Protein AF-A0A971VVJ3-F1 (afdb_monomer)

Radius of gyration: 17.31 Å; Cα contacts (8 Å, |Δi|>4): 22; chains: 1; bounding box: 38×30×46 Å

Foldseek 3Di:
DPPPPDPDDLVRLVVLLVVLVVVLVVVPDDPVVNVVSVVVNVVSVVVNVVVVVVVVVVVVCVVVVNPPPPPDD

Solvent-accessible surface area (backbone atoms only — not comparable to full-atom values): 4485 Å² total; per-residue (Å²): 131,85,76,78,76,77,78,76,50,70,70,58,50,50,54,51,45,53,51,50,48,53,57,60,69,67,68,79,64,52,73,74,55,48,52,52,49,49,54,51,42,54,55,48,52,52,51,53,50,51,53,52,52,52,54,51,50,54,51,49,32,61,73,71,67,54,77,76,78,77,77,89,125

Mean predicted aligned error: 7.81 Å

Structure (mmCIF, N/CA/C/O backbone):
data_AF-A0A971VVJ3-F1
#
_entry.id   AF-A0A971VVJ3-F1
#
loop_
_atom_site.group_PDB
_atom_site.id
_atom_site.type_symbol
_atom_site.label_atom_id
_atom_site.label_alt_id
_atom_site.label_comp_id
_atom_site.label_asym_id
_atom_site.label_ent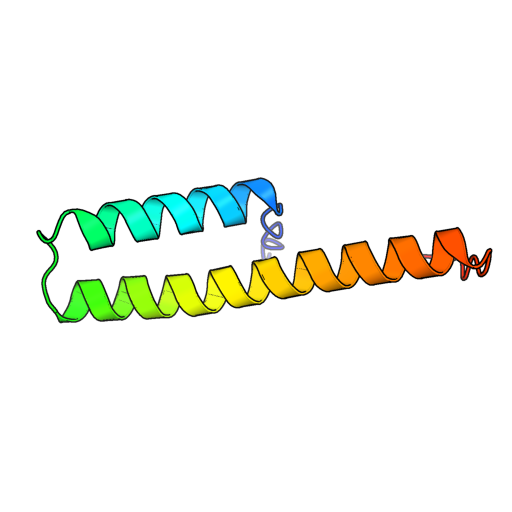ity_id
_atom_site.label_seq_id
_atom_site.pdbx_PDB_ins_code
_atom_site.Cartn_x
_atom_site.Cartn_y
_atom_site.Cartn_z
_atom_site.occupancy
_atom_site.B_iso_or_equiv
_atom_site.auth_seq_id
_atom_site.auth_comp_id
_atom_site.auth_asym_id
_atom_site.auth_atom_id
_atom_site.pdbx_PDB_model_num
ATOM 1 N N . MET A 1 1 ? 12.346 -25.288 7.508 1.00 36.47 1 MET A N 1
ATOM 2 C CA . MET A 1 1 ? 12.203 -24.743 6.142 1.00 36.47 1 MET A CA 1
ATOM 3 C C . MET A 1 1 ? 11.555 -23.374 6.271 1.00 36.47 1 MET A C 1
ATOM 5 O O . MET A 1 1 ? 10.426 -23.312 6.739 1.00 36.47 1 MET A O 1
ATOM 9 N N . L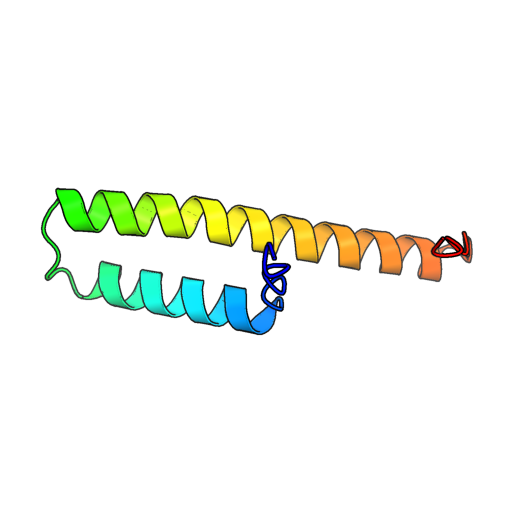YS A 1 2 ? 12.276 -22.280 5.991 1.00 42.44 2 LYS A N 1
ATOM 10 C CA . LYS A 1 2 ? 11.654 -20.950 5.926 1.00 42.44 2 LYS A CA 1
ATOM 11 C C . LYS A 1 2 ? 10.833 -20.930 4.637 1.00 42.44 2 LYS A C 1
ATOM 13 O O . LYS A 1 2 ? 11.425 -21.048 3.570 1.00 42.44 2 LYS A O 1
ATOM 18 N N . LYS A 1 3 ? 9.499 -20.878 4.731 1.00 43.84 3 LYS A N 1
ATOM 19 C CA . LYS A 1 3 ? 8.665 -20.544 3.569 1.00 43.84 3 LYS A CA 1
ATOM 20 C C . LYS A 1 3 ? 9.189 -19.208 3.050 1.00 43.84 3 LYS A C 1
ATOM 22 O O . LYS A 1 3 ? 9.220 -18.251 3.822 1.00 43.84 3 LYS A O 1
ATOM 27 N N . ALA A 1 4 ? 9.649 -19.164 1.804 1.00 46.88 4 ALA A N 1
ATOM 28 C CA . ALA A 1 4 ? 9.744 -17.897 1.103 1.00 46.88 4 ALA A CA 1
ATOM 29 C C . ALA A 1 4 ? 8.330 -17.305 1.162 1.00 46.88 4 ALA A C 1
ATOM 31 O O . ALA A 1 4 ? 7.384 -17.942 0.701 1.00 46.88 4 ALA A O 1
ATOM 32 N N . GLN A 1 5 ? 8.157 -16.197 1.882 1.00 53.16 5 GLN A N 1
ATOM 33 C CA . GLN A 1 5 ? 6.935 -15.415 1.765 1.00 53.16 5 GLN A CA 1
ATOM 34 C C . GLN A 1 5 ? 6.871 -15.009 0.299 1.00 53.16 5 GLN A C 1
ATOM 36 O O . GLN A 1 5 ? 7.748 -14.280 -0.157 1.00 53.16 5 GLN A O 1
ATOM 41 N N . GLU A 1 6 ? 5.908 -15.549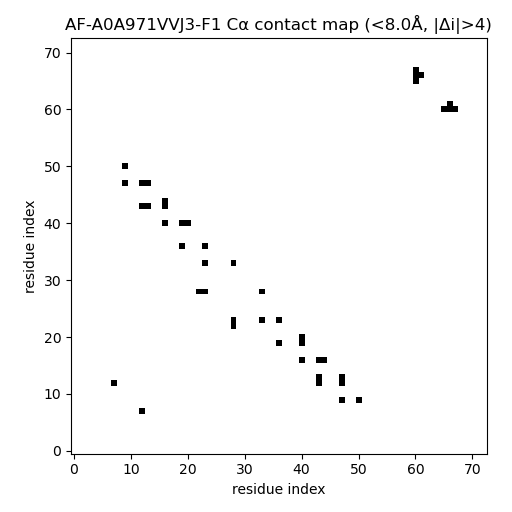 -0.443 1.00 65.06 6 GLU A N 1
ATOM 42 C CA . GLU A 1 6 ? 5.584 -15.024 -1.763 1.00 65.06 6 GLU A CA 1
ATOM 43 C C . GLU A 1 6 ? 5.272 -13.538 -1.576 1.00 65.06 6 GLU A C 1
ATOM 45 O O . GLU A 1 6 ? 4.412 -13.172 -0.769 1.00 65.06 6 GLU A O 1
ATOM 50 N N . GLU A 1 7 ? 6.053 -12.675 -2.228 1.00 79.06 7 GLU A N 1
ATOM 51 C CA . GLU A 1 7 ? 5.771 -11.247 -2.226 1.00 79.06 7 GLU A CA 1
ATOM 52 C C . GLU A 1 7 ? 4.411 -11.031 -2.895 1.00 79.06 7 GLU A C 1
ATOM 54 O O . GLU A 1 7 ? 4.172 -11.501 -4.008 1.00 79.06 7 GLU A O 1
ATOM 59 N N . LEU A 1 8 ? 3.515 -10.331 -2.198 1.00 89.06 8 LEU A N 1
ATOM 60 C CA . LEU A 1 8 ? 2.201 -9.984 -2.729 1.00 89.06 8 LEU A CA 1
ATOM 61 C C . LEU A 1 8 ? 2.346 -9.167 -4.014 1.00 89.06 8 LEU A C 1
ATOM 63 O O . LEU A 1 8 ? 3.174 -8.250 -4.099 1.00 89.06 8 LEU A O 1
ATOM 67 N N . ARG A 1 9 ? 1.488 -9.453 -4.993 1.00 95.56 9 ARG A N 1
ATOM 68 C CA . ARG A 1 9 ? 1.413 -8.691 -6.241 1.00 95.56 9 ARG A CA 1
ATOM 69 C C . ARG A 1 9 ? 0.903 -7.276 -5.972 1.00 95.56 9 ARG A C 1
ATOM 71 O O . ARG A 1 9 ? 0.211 -7.029 -4.986 1.00 95.56 9 ARG A O 1
ATOM 78 N N . PHE A 1 10 ? 1.189 -6.357 -6.896 1.00 96.81 10 PHE A N 1
ATOM 79 C CA . PHE A 1 10 ? 0.717 -4.969 -6.824 1.00 96.81 10 PHE A CA 1
ATOM 80 C C . PHE A 1 10 ? -0.795 -4.878 -6.561 1.00 96.81 10 PHE A C 1
ATOM 82 O O . 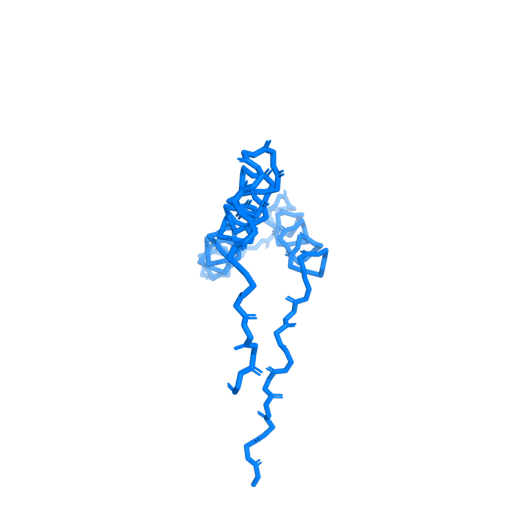PHE A 1 10 ? -1.207 -4.231 -5.605 1.00 96.81 10 PHE A O 1
ATOM 89 N N . GLU A 1 11 ? -1.606 -5.596 -7.345 1.00 97.38 11 GLU A N 1
ATOM 90 C CA . GLU A 1 11 ? -3.073 -5.563 -7.223 1.00 97.38 11 GLU A CA 1
ATOM 91 C C . GLU A 1 11 ? -3.570 -6.086 -5.869 1.00 97.38 11 GLU A C 1
ATOM 93 O O . GLU A 1 11 ? -4.529 -5.567 -5.307 1.00 97.38 11 GLU A O 1
ATOM 98 N N . GLU A 1 12 ? -2.893 -7.089 -5.304 1.00 97.69 12 GLU A N 1
ATOM 99 C CA . GLU A 1 12 ? -3.234 -7.632 -3.985 1.00 97.69 12 GLU A CA 1
ATOM 100 C C . GLU A 1 12 ? -2.895 -6.625 -2.883 1.00 97.69 12 GLU A C 1
ATOM 102 O O . GLU A 1 12 ? -3.679 -6.421 -1.958 1.00 97.69 12 GLU A O 1
ATOM 107 N N . LYS A 1 13 ? -1.749 -5.944 -3.003 1.00 97.31 13 LYS A N 1
ATOM 108 C CA . LYS A 1 13 ? -1.365 -4.857 -2.094 1.00 97.31 13 LYS A CA 1
ATOM 109 C C . LYS A 1 13 ? -2.319 -3.669 -2.192 1.00 97.31 13 LYS A C 1
ATOM 111 O O . LYS A 1 13 ? -2.640 -3.074 -1.169 1.00 97.31 13 LYS A O 1
ATOM 116 N N . LEU A 1 14 ? -2.789 -3.334 -3.392 1.00 98.25 14 LEU A N 1
ATOM 117 C CA . LEU A 1 14 ? -3.745 -2.250 -3.596 1.00 9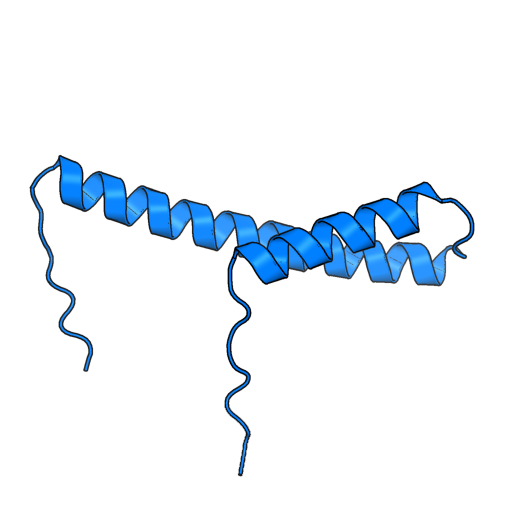8.25 14 LEU A CA 1
ATOM 118 C C . LEU A 1 14 ? -5.095 -2.580 -2.951 1.00 98.25 14 LEU A C 1
ATOM 120 O O . LEU A 1 14 ? -5.583 -1.789 -2.149 1.00 98.25 14 LEU A O 1
ATOM 124 N N . ALA A 1 15 ? -5.624 -3.781 -3.197 1.00 98.19 15 ALA A N 1
ATOM 125 C CA . ALA A 1 15 ? -6.877 -4.236 -2.597 1.00 98.19 15 ALA A CA 1
ATOM 126 C C . ALA A 1 15 ? -6.822 -4.251 -1.057 1.00 98.19 15 ALA A C 1
ATOM 128 O O . ALA A 1 15 ? -7.784 -3.880 -0.384 1.00 98.19 15 ALA A O 1
ATOM 129 N N . LEU A 1 16 ? -5.680 -4.640 -0.477 1.00 98.00 16 LEU A N 1
ATOM 130 C CA . LEU A 1 16 ? -5.474 -4.565 0.971 1.00 98.00 16 LEU A CA 1
ATOM 131 C C . LEU A 1 16 ? -5.509 -3.116 1.484 1.00 98.00 16 LEU A C 1
ATOM 133 O O . LEU A 1 16 ? -6.092 -2.863 2.537 1.00 98.00 16 LEU A O 1
ATOM 137 N N . LEU A 1 17 ? -4.919 -2.160 0.758 1.00 98.19 17 LEU A N 1
ATOM 138 C CA . LEU A 1 17 ? -4.906 -0.749 1.159 1.00 98.19 17 LEU A CA 1
ATOM 139 C C . LEU A 1 17 ? -6.308 -0.134 1.100 1.00 98.19 17 LEU A C 1
ATOM 141 O O . LEU A 1 17 ? -6.693 0.617 1.998 1.00 98.19 17 LEU A O 1
ATOM 145 N N . GLU A 1 18 ? -7.073 -0.472 0.065 1.00 98.12 18 GLU A N 1
ATOM 146 C CA . GLU A 1 18 ? -8.471 -0.064 -0.086 1.00 98.12 18 GLU A CA 1
ATOM 147 C C . GLU A 1 18 ? -9.321 -0.595 1.071 1.00 98.12 18 GLU A C 1
ATOM 149 O O . GLU A 1 18 ? -10.039 0.171 1.709 1.00 98.12 18 GLU A O 1
ATOM 154 N N . ASN A 1 19 ? -9.161 -1.873 1.426 1.00 97.81 19 ASN A N 1
ATOM 155 C CA . ASN A 1 19 ? -9.892 -2.460 2.543 1.00 97.81 19 ASN A CA 1
ATOM 156 C C . ASN A 1 19 ? -9.508 -1.851 3.904 1.00 97.81 19 ASN A C 1
ATOM 158 O O . ASN A 1 19 ? -10.376 -1.646 4.749 1.00 97.81 19 ASN A O 1
ATOM 162 N N . LEU A 1 20 ? -8.229 -1.524 4.124 1.00 97.12 20 LEU A N 1
ATOM 163 C CA . LEU A 1 20 ? -7.814 -0.784 5.321 1.00 97.12 20 LEU A CA 1
ATOM 164 C C . LEU A 1 20 ? -8.478 0.594 5.381 1.00 97.12 20 LEU A C 1
ATOM 166 O O . LEU A 1 20 ? -8.914 1.020 6.448 1.00 97.12 20 LEU A O 1
ATOM 170 N N . THR A 1 21 ? -8.565 1.283 4.243 1.00 96.50 21 THR A N 1
ATOM 171 C CA . THR A 1 21 ? -9.193 2.606 4.148 1.00 96.50 21 THR A CA 1
ATOM 172 C C . THR A 1 21 ? -10.681 2.523 4.473 1.00 96.50 21 THR A C 1
ATOM 174 O O . THR A 1 21 ? -11.149 3.268 5.330 1.00 96.50 21 THR A O 1
ATOM 177 N N . GLU A 1 22 ? -11.390 1.553 3.895 1.00 97.19 22 GLU A N 1
ATOM 178 C CA . GLU A 1 22 ? -12.806 1.291 4.176 1.00 97.19 22 GLU A CA 1
ATOM 179 C C . GLU A 1 22 ? -13.054 1.056 5.676 1.00 97.19 22 GLU A C 1
ATOM 181 O O . GLU A 1 22 ? -13.902 1.714 6.278 1.00 97.19 22 GLU A O 1
ATOM 186 N N . GLN A 1 23 ? -12.247 0.203 6.321 1.00 95.88 23 GLN A N 1
ATOM 187 C CA . GLN A 1 23 ? -12.350 -0.054 7.764 1.00 95.88 23 GLN A CA 1
ATOM 188 C C . GLN A 1 23 ? -12.122 1.207 8.615 1.00 95.88 23 GLN A C 1
ATOM 190 O O . GLN A 1 23 ? -12.796 1.403 9.630 1.00 95.88 23 GLN A O 1
ATOM 195 N N . MET A 1 24 ? -11.176 2.067 8.226 1.00 95.62 24 MET A N 1
ATOM 196 C CA . MET A 1 24 ? -10.914 3.328 8.928 1.00 95.62 24 MET A CA 1
ATOM 197 C C . ME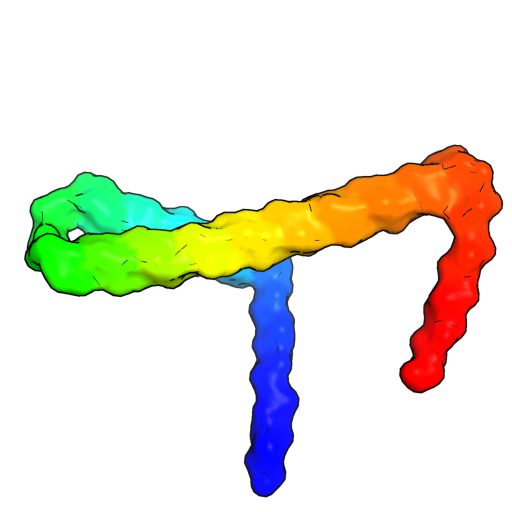T A 1 24 ? -12.063 4.333 8.748 1.00 95.62 24 MET A C 1
ATOM 199 O O . MET A 1 24 ? -12.413 5.036 9.698 1.00 95.62 24 MET A O 1
ATOM 203 N N . GLU A 1 25 ? -12.677 4.378 7.564 1.00 95.56 25 GLU A N 1
ATOM 204 C CA . GLU A 1 25 ? -13.787 5.280 7.233 1.00 95.56 25 GLU A CA 1
ATOM 205 C C . GLU A 1 25 ? -15.110 4.897 7.912 1.00 95.56 25 GLU A C 1
ATOM 207 O O . GLU A 1 25 ? -15.933 5.773 8.185 1.00 95.56 25 GLU A O 1
ATOM 212 N N . GLU A 1 26 ? -15.305 3.622 8.271 1.00 95.12 26 GLU A N 1
ATOM 213 C CA . GLU A 1 26 ? -16.479 3.184 9.039 1.00 95.12 26 GLU A CA 1
ATOM 214 C C . GLU A 1 26 ? -16.605 3.871 10.411 1.00 95.12 26 GLU A C 1
ATOM 216 O O . GLU A 1 26 ? -17.700 3.923 10.979 1.00 95.12 26 GLU A O 1
ATOM 221 N N . GLY A 1 27 ? -15.495 4.365 10.976 1.00 91.56 27 GLY A N 1
ATOM 222 C CA . GLY A 1 27 ? -15.483 5.134 12.225 1.00 91.56 27 GLY A CA 1
ATOM 223 C C . GLY A 1 27 ? -15.842 4.337 13.487 1.00 91.56 27 GLY A C 1
ATOM 224 O O . GLY A 1 27 ? -16.098 4.929 14.534 1.00 91.56 27 GLY A O 1
ATOM 225 N N . LYS A 1 28 ? -15.873 2.999 13.409 1.00 94.06 28 LYS A N 1
ATOM 226 C CA . LYS A 1 28 ? -16.209 2.099 14.533 1.00 94.06 28 LYS A CA 1
ATOM 227 C C . LYS A 1 28 ? -14.991 1.625 15.332 1.00 94.06 28 LYS A C 1
ATOM 229 O O . LYS A 1 28 ? -15.160 0.972 16.360 1.00 94.06 28 LYS A O 1
ATOM 234 N N . LEU A 1 29 ? -13.784 1.923 14.854 1.00 95.00 29 LEU A N 1
ATOM 235 C CA . LEU A 1 29 ? -12.532 1.447 15.437 1.00 95.00 29 LEU A CA 1
ATOM 236 C C . LEU A 1 29 ? -12.149 2.249 16.684 1.00 95.00 29 LEU A C 1
ATOM 238 O O . LEU A 1 29 ? -12.293 3.472 16.735 1.00 95.00 29 LEU A O 1
ATOM 242 N N . GLY A 1 30 ? -11.602 1.558 17.683 1.00 97.56 30 GLY A N 1
ATOM 243 C CA . GLY A 1 30 ? -10.942 2.213 18.811 1.00 97.56 30 GLY A CA 1
ATOM 244 C C . GLY A 1 30 ? -9.621 2.867 18.390 1.00 97.56 30 GLY A C 1
ATOM 245 O O . GLY A 1 30 ? -9.017 2.486 17.389 1.00 97.56 30 GLY A O 1
ATOM 246 N N . LEU A 1 31 ? -9.124 3.821 19.184 1.00 96.88 31 LEU A N 1
ATOM 247 C CA . LEU A 1 31 ? -7.900 4.574 18.868 1.00 96.88 31 LEU A CA 1
ATOM 248 C C . LEU A 1 31 ? -6.680 3.671 18.612 1.00 96.88 31 LEU A C 1
ATOM 250 O O . LEU A 1 31 ? -5.940 3.893 17.660 1.00 96.88 31 LEU A O 1
ATOM 254 N N . GLU A 1 32 ? -6.468 2.647 19.440 1.00 97.31 32 GLU A N 1
ATOM 255 C CA . GLU A 1 32 ? -5.332 1.727 19.275 1.00 97.31 32 GLU A CA 1
ATOM 256 C C . GLU A 1 32 ? -5.413 0.913 17.979 1.00 97.31 32 GLU A C 1
ATOM 258 O O . GLU A 1 32 ? -4.392 0.629 17.356 1.00 97.31 32 GLU A O 1
ATOM 263 N N . GLU A 1 33 ? -6.619 0.526 17.573 1.00 96.81 33 GLU A N 1
ATOM 264 C CA . GLU A 1 33 ? -6.847 -0.226 16.343 1.00 96.81 33 GLU A CA 1
ATOM 265 C C . GLU A 1 33 ? -6.670 0.670 15.118 1.00 96.81 33 GLU A C 1
ATOM 267 O O . GLU A 1 33 ? -5.955 0.299 14.190 1.00 96.81 33 GLU A O 1
ATOM 272 N N . LEU A 1 34 ? -7.200 1.895 15.175 1.00 97.19 34 LEU A N 1
ATOM 273 C CA . LEU A 1 34 ? -6.996 2.909 14.145 1.00 97.19 34 LEU A CA 1
ATOM 274 C C . LEU A 1 34 ? -5.504 3.189 13.913 1.00 97.19 34 LEU A C 1
ATOM 276 O O . LEU A 1 34 ? -5.059 3.233 12.770 1.00 97.19 34 LEU A O 1
ATOM 280 N N . LEU A 1 35 ? -4.712 3.321 14.984 1.00 97.62 35 LEU A N 1
ATOM 281 C CA . LEU A 1 35 ? -3.262 3.525 14.878 1.00 97.62 35 LEU A CA 1
ATOM 282 C C . LEU A 1 35 ? -2.553 2.340 14.205 1.00 97.62 35 LEU A C 1
ATOM 284 O O . LEU A 1 35 ? -1.657 2.553 13.390 1.00 97.62 35 LEU A O 1
ATOM 288 N N . LYS A 1 36 ? -2.974 1.102 14.495 1.00 97.44 36 LYS A N 1
ATOM 289 C CA . LYS A 1 36 ? -2.420 -0.100 13.852 1.00 97.44 36 LYS A CA 1
ATOM 290 C C . LYS A 1 36 ? -2.765 -0.173 12.367 1.00 97.44 36 LYS A C 1
ATOM 292 O O . LYS A 1 36 ? -1.891 -0.510 11.570 1.00 97.44 36 LYS A O 1
ATOM 297 N N . LEU A 1 37 ? -4.014 0.111 11.990 1.00 97.44 37 LEU A N 1
ATOM 298 C CA . LEU A 1 37 ? -4.410 0.119 10.577 1.00 97.44 37 LEU A CA 1
ATOM 299 C C . LEU A 1 37 ? -3.703 1.241 9.817 1.00 97.44 37 LEU A C 1
ATOM 301 O O . LEU A 1 37 ? -3.250 1.027 8.696 1.00 97.44 37 LEU A O 1
ATOM 305 N N . TYR A 1 38 ? -3.535 2.403 10.449 1.00 96.69 38 TYR A N 1
ATOM 306 C CA . TYR A 1 38 ? -2.793 3.515 9.872 1.00 96.69 38 TYR A CA 1
ATOM 307 C C . TYR A 1 38 ? -1.329 3.145 9.598 1.00 96.69 38 TYR A C 1
ATOM 309 O O . TYR A 1 38 ? -0.842 3.352 8.488 1.00 96.69 38 TYR A O 1
ATOM 317 N N . GLU A 1 39 ? -0.631 2.547 10.571 1.00 97.94 39 GLU A N 1
ATOM 318 C CA . GLU A 1 39 ? 0.751 2.081 10.384 1.00 97.94 39 GLU A CA 1
ATOM 319 C C . GLU A 1 39 ? 0.859 1.078 9.226 1.00 97.94 39 GLU A C 1
ATOM 321 O O . GLU A 1 39 ? 1.723 1.218 8.356 1.00 97.94 39 GLU A O 1
ATOM 326 N N . GLN A 1 40 ? -0.064 0.113 9.158 1.00 97.38 40 GLN A N 1
ATOM 327 C CA . GLN A 1 40 ? -0.128 -0.845 8.052 1.00 97.38 40 GLN A CA 1
ATOM 328 C C . GLN A 1 40 ? -0.368 -0.150 6.705 1.00 97.38 40 GLN A C 1
ATOM 330 O O . GLN A 1 40 ? 0.323 -0.451 5.730 1.00 97.38 40 GLN A O 1
ATOM 335 N N . GLY A 1 41 ? -1.285 0.819 6.649 1.00 97.44 41 GLY A N 1
ATOM 336 C CA . GLY A 1 41 ? -1.574 1.597 5.444 1.00 97.44 41 GLY A CA 1
ATOM 337 C C . GLY A 1 41 ? -0.369 2.406 4.949 1.00 97.44 41 GLY A C 1
ATOM 338 O O . GLY A 1 41 ? -0.111 2.464 3.745 1.00 97.44 41 GLY A O 1
ATOM 339 N N . ILE A 1 42 ? 0.434 2.972 5.855 1.00 98.06 42 ILE A N 1
ATOM 340 C CA . ILE A 1 42 ? 1.675 3.682 5.500 1.00 98.06 42 ILE A CA 1
ATOM 341 C C . ILE A 1 42 ? 2.711 2.732 4.893 1.00 98.06 42 ILE A C 1
ATOM 343 O O . ILE A 1 42 ? 3.310 3.045 3.862 1.00 98.06 42 ILE A O 1
ATOM 347 N N . LEU A 1 43 ? 2.911 1.554 5.485 1.00 97.44 43 LEU A N 1
ATOM 348 C CA . LEU A 1 43 ? 3.851 0.568 4.943 1.00 97.44 43 LEU A CA 1
ATOM 349 C C . LEU A 1 43 ? 3.409 0.072 3.561 1.00 97.44 43 LEU A C 1
ATOM 351 O O . LEU A 1 43 ? 4.222 -0.037 2.640 1.00 97.44 43 LEU A O 1
ATOM 355 N N . LEU A 1 44 ? 2.113 -0.183 3.403 1.00 97.62 44 LEU A N 1
ATOM 356 C CA . LEU A 1 44 ? 1.533 -0.696 2.170 1.00 97.62 44 LEU A CA 1
ATOM 357 C C . LEU A 1 44 ? 1.566 0.339 1.039 1.00 97.62 44 LEU A C 1
ATOM 359 O O . LEU A 1 44 ? 2.001 0.023 -0.068 1.00 97.62 44 LEU A O 1
ATOM 363 N N . SER A 1 45 ? 1.200 1.590 1.328 1.00 97.81 45 SER A N 1
ATOM 364 C CA . SER A 1 45 ? 1.286 2.698 0.365 1.00 97.81 45 SER A CA 1
ATOM 365 C C . SER A 1 45 ? 2.725 2.982 -0.075 1.00 97.81 45 SER A C 1
ATOM 367 O O . SER A 1 45 ? 2.971 3.197 -1.263 1.00 97.81 45 SER A O 1
ATOM 369 N N . SER A 1 46 ? 3.692 2.901 0.845 1.00 97.81 46 SER A N 1
ATOM 370 C CA . SER A 1 46 ? 5.118 3.001 0.518 1.00 97.81 46 SER A CA 1
ATOM 371 C C . SER A 1 46 ? 5.563 1.875 -0.426 1.00 97.81 46 SER A C 1
ATOM 373 O O . SER A 1 46 ? 6.206 2.134 -1.445 1.00 97.81 46 SER A O 1
ATOM 375 N N . SER A 1 47 ? 5.150 0.630 -0.159 1.00 97.12 47 SER A N 1
ATOM 376 C CA . SER A 1 47 ? 5.452 -0.510 -1.037 1.00 97.12 47 SER A CA 1
ATOM 377 C C . SER A 1 47 ? 4.843 -0.351 -2.434 1.00 97.12 47 SER A C 1
ATOM 379 O O . SER A 1 47 ? 5.535 -0.566 -3.427 1.00 97.12 47 SER A O 1
ATOM 381 N N . LEU A 1 48 ? 3.582 0.082 -2.530 1.00 98.19 48 LEU A N 1
ATOM 382 C CA . LEU A 1 48 ? 2.918 0.354 -3.810 1.00 98.19 48 LEU A CA 1
ATOM 383 C C . LEU A 1 48 ? 3.642 1.452 -4.598 1.00 98.19 48 LEU A C 1
ATOM 385 O O . LEU A 1 48 ? 3.835 1.329 -5.806 1.00 98.19 48 LEU A O 1
ATOM 389 N N . LYS A 1 49 ? 4.098 2.511 -3.917 1.00 98.19 49 LYS A N 1
ATOM 390 C CA . LYS A 1 49 ? 4.878 3.578 -4.552 1.00 98.19 49 LYS A CA 1
ATOM 391 C C . LYS A 1 49 ? 6.184 3.045 -5.141 1.00 98.19 49 LYS A C 1
ATOM 393 O O . LYS A 1 49 ? 6.512 3.392 -6.273 1.00 98.19 49 LYS A O 1
ATOM 398 N N . MET A 1 50 ? 6.888 2.180 -4.408 1.00 97.31 50 MET A N 1
ATOM 399 C CA . MET A 1 50 ? 8.117 1.542 -4.891 1.00 97.31 50 MET A CA 1
ATOM 400 C C . MET A 1 50 ? 7.875 0.663 -6.121 1.00 97.31 50 MET A C 1
ATOM 402 O O . MET A 1 50 ? 8.692 0.676 -7.039 1.00 97.31 50 MET A O 1
ATOM 406 N N . ASP A 1 51 ? 6.770 -0.082 -6.167 1.00 96.62 51 ASP A N 1
ATOM 407 C CA . ASP A 1 51 ? 6.415 -0.883 -7.345 1.00 96.62 51 ASP A CA 1
ATOM 408 C C . ASP A 1 51 ? 6.182 -0.002 -8.578 1.00 96.62 51 ASP A C 1
ATOM 410 O O . ASP A 1 51 ? 6.693 -0.299 -9.659 1.00 96.62 51 ASP A O 1
ATOM 414 N N . LEU A 1 52 ? 5.455 1.108 -8.409 1.00 98.12 52 LEU A N 1
ATOM 415 C CA . LEU A 1 52 ? 5.211 2.071 -9.484 1.00 98.12 52 LEU A CA 1
ATOM 416 C C . LEU A 1 52 ? 6.510 2.726 -9.963 1.00 98.12 52 LEU A C 1
ATOM 418 O O . LEU A 1 52 ? 6.700 2.878 -11.167 1.00 98.12 52 LEU A O 1
ATOM 422 N N . ASP A 1 53 ? 7.4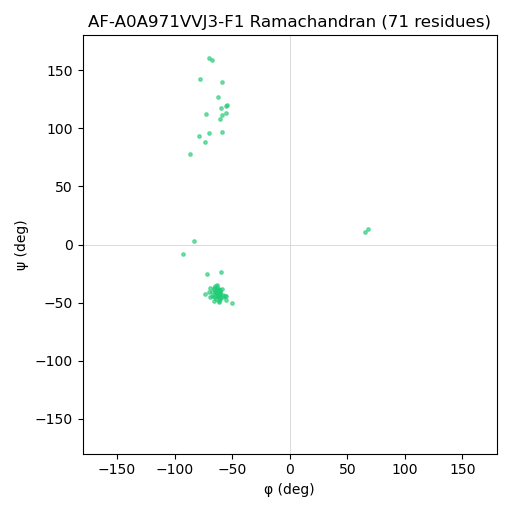17 3.069 -9.047 1.00 97.19 53 ASP A N 1
ATOM 423 C CA . ASP A 1 53 ? 8.719 3.646 -9.397 1.00 97.19 53 ASP A CA 1
ATOM 424 C C . ASP A 1 53 ? 9.588 2.664 -10.188 1.00 97.19 53 ASP A C 1
ATOM 426 O O . ASP A 1 53 ? 10.200 3.049 -11.185 1.00 97.19 53 ASP A O 1
ATOM 430 N N . LYS A 1 54 ? 9.593 1.380 -9.805 1.00 95.44 54 LYS A N 1
ATOM 431 C CA . LYS A 1 54 ? 10.272 0.321 -10.569 1.00 95.44 54 LYS A CA 1
ATOM 432 C C . LYS A 1 54 ? 9.682 0.187 -11.971 1.00 95.44 54 LYS A C 1
ATOM 434 O O . LYS A 1 54 ? 10.427 0.212 -12.946 1.00 95.44 54 LYS A O 1
ATOM 439 N N . ALA A 1 55 ? 8.355 0.105 -12.083 1.00 95.38 55 ALA A N 1
ATOM 440 C CA . ALA A 1 55 ? 7.683 0.005 -13.376 1.00 95.38 55 ALA A CA 1
ATOM 441 C C . ALA A 1 55 ? 7.972 1.228 -14.263 1.00 95.38 55 ALA A C 1
ATOM 443 O O . ALA A 1 55 ? 8.254 1.087 -15.454 1.00 95.38 55 ALA A O 1
ATOM 444 N N . GLN A 1 56 ? 7.959 2.430 -13.682 1.00 95.00 56 GLN A N 1
ATOM 445 C CA . GLN A 1 56 ? 8.296 3.663 -14.384 1.00 95.00 56 GLN A CA 1
ATOM 446 C C . GLN A 1 56 ? 9.748 3.659 -14.880 1.00 95.00 56 GLN A C 1
ATOM 448 O O . GLN A 1 56 ? 9.988 4.041 -16.026 1.00 95.00 56 GLN A O 1
ATOM 453 N N . ALA A 1 57 ? 10.702 3.216 -14.058 1.00 93.94 57 ALA A N 1
ATOM 454 C CA . ALA A 1 57 ? 12.104 3.099 -14.454 1.00 93.94 57 ALA A CA 1
ATOM 455 C C . ALA A 1 57 ? 12.274 2.135 -15.639 1.00 93.94 57 ALA A C 1
ATOM 457 O O . ALA A 1 57 ? 12.876 2.508 -16.644 1.00 93.94 57 ALA A O 1
ATOM 458 N N . THR A 1 58 ? 11.648 0.956 -15.581 1.00 92.19 58 THR A N 1
ATOM 459 C CA . THR A 1 58 ? 11.654 -0.008 -16.692 1.00 92.19 58 THR A CA 1
ATOM 460 C C . THR A 1 58 ? 11.084 0.601 -17.976 1.00 92.19 58 THR A C 1
ATOM 462 O O . THR A 1 58 ? 11.664 0.452 -19.049 1.00 92.19 58 THR A O 1
ATOM 465 N N . LEU A 1 59 ? 9.975 1.344 -17.895 1.00 93.50 59 LEU A N 1
ATOM 466 C CA . LEU A 1 59 ? 9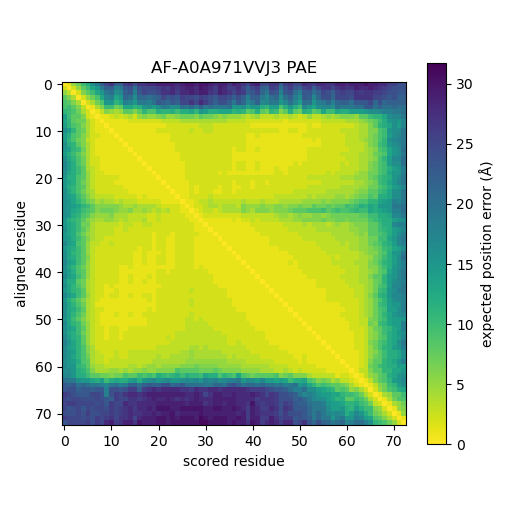.403 2.024 -19.062 1.00 93.50 59 LEU A CA 1
ATOM 467 C C . LEU A 1 59 ? 10.339 3.092 -19.647 1.00 93.50 59 LEU A C 1
ATOM 469 O O . LEU A 1 59 ? 10.385 3.251 -20.868 1.00 93.50 59 LEU A O 1
ATOM 473 N N . MET A 1 60 ? 11.083 3.821 -18.808 1.00 90.94 60 MET A N 1
ATOM 474 C CA . MET A 1 60 ? 12.079 4.793 -19.277 1.00 90.94 60 MET A CA 1
ATOM 475 C C . MET A 1 60 ? 13.235 4.109 -20.013 1.00 90.94 60 MET A C 1
ATOM 477 O O . MET A 1 60 ? 13.604 4.554 -21.097 1.00 90.94 60 MET A O 1
ATOM 481 N N . GLU A 1 61 ? 13.759 3.005 -19.477 1.00 91.31 61 GLU A N 1
ATOM 482 C CA . GLU A 1 61 ? 14.824 2.223 -20.121 1.00 91.31 61 GLU A CA 1
ATOM 483 C C . GLU A 1 61 ? 14.390 1.682 -21.490 1.00 91.31 61 GLU A C 1
ATOM 485 O O . GLU A 1 61 ? 15.123 1.808 -22.476 1.00 91.31 61 GLU A O 1
ATOM 490 N N . LEU A 1 62 ? 13.161 1.155 -21.571 1.00 88.50 62 LEU A N 1
ATOM 491 C CA . LEU A 1 62 ? 12.566 0.680 -22.821 1.00 88.50 62 LEU A CA 1
ATOM 492 C C . LEU A 1 62 ? 12.386 1.811 -23.840 1.00 88.50 62 LEU A C 1
ATOM 494 O O . LEU A 1 62 ? 12.670 1.625 -25.024 1.00 88.50 62 LEU A O 1
ATOM 498 N N . LYS A 1 63 ? 11.935 2.989 -23.394 1.00 84.44 63 LYS A N 1
ATOM 499 C CA . LYS A 1 63 ? 11.739 4.163 -24.256 1.00 84.44 63 LYS A CA 1
ATOM 500 C C . LYS A 1 63 ? 13.056 4.681 -24.836 1.00 84.44 63 LYS A C 1
ATOM 502 O O . LYS A 1 63 ? 13.097 5.044 -26.009 1.00 84.44 63 LYS A O 1
ATOM 507 N N . ASP A 1 64 ? 14.115 4.705 -24.033 1.00 81.12 64 ASP A N 1
ATOM 508 C CA . ASP A 1 64 ? 15.424 5.225 -24.437 1.00 81.12 64 ASP A CA 1
ATOM 509 C C . ASP A 1 64 ? 16.268 4.189 -25.206 1.00 81.12 64 ASP A C 1
ATOM 511 O O . ASP A 1 64 ? 17.419 4.458 -25.557 1.00 81.12 64 ASP A O 1
ATOM 515 N N . GLY A 1 65 ? 15.717 2.996 -25.474 1.00 66.06 65 GLY A N 1
ATOM 516 C CA . GLY A 1 65 ? 16.395 1.911 -26.190 1.00 66.06 65 GLY A CA 1
ATOM 517 C C . GLY A 1 65 ? 17.601 1.331 -25.442 1.00 66.06 65 GLY A C 1
ATOM 518 O O . GLY A 1 65 ? 18.368 0.558 -26.018 1.00 66.06 65 GLY A O 1
ATOM 519 N N . LYS A 1 66 ? 17.788 1.690 -24.166 1.00 61.91 66 LYS A N 1
ATOM 520 C CA . LYS A 1 66 ? 18.844 1.163 -23.300 1.00 61.91 66 LYS A CA 1
ATOM 521 C C . LYS A 1 66 ? 18.342 -0.116 -22.651 1.00 61.91 66 LYS A C 1
ATOM 523 O O . 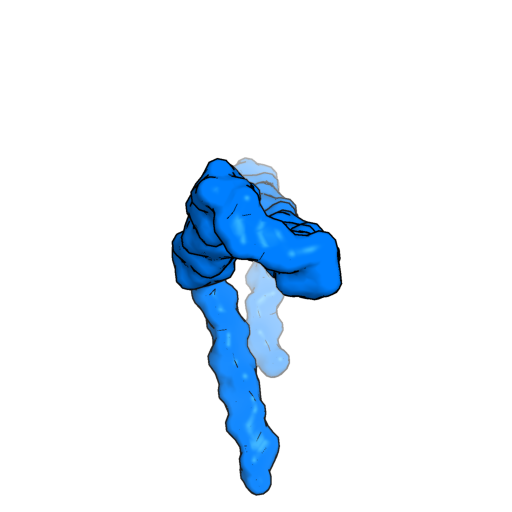LYS A 1 66 ? 17.954 -0.130 -21.490 1.00 61.91 66 LYS A O 1
ATOM 528 N N . LEU A 1 67 ? 18.348 -1.199 -23.418 1.00 57.66 67 LEU A N 1
ATOM 529 C CA . LEU A 1 67 ? 18.110 -2.525 -22.869 1.00 57.66 67 LEU A CA 1
ATOM 530 C C . LEU A 1 67 ? 19.361 -2.955 -22.085 1.00 57.66 67 LEU A C 1
ATOM 532 O O . LEU A 1 67 ? 20.263 -3.580 -22.637 1.00 57.66 67 LEU A O 1
ATOM 536 N N . ASN A 1 68 ? 19.438 -2.607 -20.801 1.00 57.09 68 ASN A N 1
ATOM 537 C CA . ASN A 1 68 ? 20.289 -3.360 -19.889 1.00 57.09 68 ASN A CA 1
ATOM 538 C C . ASN A 1 68 ? 19.512 -4.627 -19.546 1.00 57.09 68 ASN A C 1
ATOM 540 O O . ASN A 1 68 ? 18.656 -4.626 -18.667 1.00 57.09 68 ASN A O 1
ATOM 544 N N . LEU A 1 69 ? 19.772 -5.692 -20.304 1.00 50.88 69 LEU A N 1
ATOM 545 C CA . LEU A 1 69 ? 19.384 -7.041 -19.918 1.00 50.88 69 LEU A CA 1
ATOM 546 C C . LEU A 1 69 ? 20.067 -7.318 -18.579 1.00 50.88 69 LEU A C 1
ATOM 548 O O . LEU A 1 69 ? 21.255 -7.635 -18.538 1.00 50.88 69 LEU A O 1
ATOM 552 N N . VAL A 1 70 ? 19.349 -7.120 -17.478 1.00 56.28 70 VAL A N 1
ATOM 553 C CA . VAL A 1 70 ? 19.755 -7.708 -16.211 1.00 56.28 70 VAL A CA 1
ATOM 554 C C . VAL A 1 70 ? 19.500 -9.198 -16.404 1.00 56.28 70 VAL A C 1
ATOM 556 O O . VAL A 1 70 ? 18.360 -9.650 -16.366 1.00 56.28 70 VAL A O 1
ATOM 559 N N . GLU A 1 71 ? 20.546 -9.935 -16.779 1.00 48.41 71 GLU A N 1
ATOM 560 C CA . GLU A 1 71 ? 20.539 -11.390 -16.695 1.00 48.41 71 GLU A CA 1
ATOM 561 C C . GLU A 1 71 ? 20.340 -11.738 -15.218 1.00 48.41 71 GLU A C 1
ATOM 563 O O . GLU A 1 71 ? 21.223 -11.501 -14.393 1.00 48.41 71 GLU A O 1
ATOM 568 N N . ASP A 1 72 ? 19.150 -12.235 -14.886 1.00 46.00 72 ASP A N 1
ATOM 569 C CA . ASP A 1 72 ? 18.871 -12.833 -13.588 1.00 46.00 72 ASP A CA 1
ATOM 570 C C . ASP A 1 72 ? 19.819 -14.032 -13.388 1.00 46.00 72 ASP A C 1
ATOM 572 O O . ASP A 1 72 ? 19.777 -15.006 -14.148 1.00 46.00 72 ASP A O 1
ATOM 576 N N . ALA A 1 73 ? 20.675 -13.941 -12.368 1.00 35.16 73 ALA A N 1
ATOM 577 C CA . ALA A 1 73 ? 21.478 -15.030 -11.812 1.00 35.16 73 ALA A CA 1
ATOM 578 C C . ALA A 1 73 ? 21.067 -15.285 -10.358 1.00 35.16 73 ALA A C 1
ATOM 580 O O . ALA A 1 73 ? 20.829 -14.291 -9.631 1.00 35.16 73 ALA A O 1
#

Sequence (73 aa):
MKKAQEELRFEEKLALLENLTEQMEEGKLGLEELLKLYEQGILLSSSLKMDLDKAQATLMELKDGKLNLVEDA

Secondary structure (DSSP, 8-state):
-----PPPPHHHHHHHHHHHHHHHHT----HHHHHHHHHHHHHHHHHHHHHHHHHHHHHHHHHTT--------

pLDDT: mean 86.35, std 18.73, range [35.16, 98.25]

Nearest PDB structures (foldseek):
  6ha8-assembly1_o  TM=3.943E-01  e=5.711E+00  Bacillus subtilis subsp. subtilis str. 168